Protein AF-A0A819SF06-F1 (afdb_monomer)

Solvent-accessible surface area (backbone atoms only — not comparable to full-atom values): 10311 Å² total; per-residue (Å²): 107,72,67,56,53,50,52,51,50,49,72,73,49,67,80,64,77,82,81,80,71,78,80,86,80,80,89,67,68,92,68,46,78,90,56,55,98,66,83,86,88,80,84,67,96,58,101,71,87,84,87,86,87,86,78,92,72,77,94,54,76,90,42,64,88,73,37,65,67,59,56,52,48,51,65,62,66,33,67,54,89,90,23,66,48,37,51,36,36,76,70,59,74,48,75,95,62,94,79,75,88,88,54,63,66,56,53,51,50,52,52,51,51,51,54,50,49,50,64,72,70,48,90,55,69,68,60,54,50,50,56,49,51,51,56,50,51,52,63,75,66,53,56,92,90,64,67,82,76,72,83,77,121

Structure (mmCIF, N/CA/C/O backbone):
data_AF-A0A819SF06-F1
#
_entry.id   AF-A0A819SF06-F1
#
loop_
_atom_site.group_PDB
_atom_site.id
_atom_site.type_symbol
_atom_site.label_atom_id
_atom_site.label_alt_id
_atom_site.label_comp_id
_atom_site.label_asym_id
_atom_site.label_entity_id
_atom_site.label_seq_id
_atom_site.pdbx_PDB_ins_code
_atom_site.Cartn_x
_atom_site.Cartn_y
_atom_site.Cartn_z
_atom_site.occupancy
_atom_site.B_iso_or_equiv
_atom_site.auth_seq_id
_atom_site.auth_comp_id
_atom_site.auth_asym_id
_atom_site.auth_atom_id
_atom_site.pdbx_PDB_model_num
ATOM 1 N N . SER A 1 1 ? -12.397 -4.525 37.427 1.00 93.44 1 SER A N 1
ATOM 2 C CA . SER A 1 1 ? -13.420 -5.115 36.533 1.00 93.44 1 SER A CA 1
ATOM 3 C C . SER A 1 1 ? -13.811 -4.111 35.449 1.00 93.44 1 SER A C 1
ATOM 5 O O . SER A 1 1 ? -13.371 -2.965 35.511 1.00 93.44 1 SER A O 1
ATOM 7 N N . LEU A 1 2 ? -14.622 -4.505 34.456 1.00 95.56 2 LEU A N 1
ATOM 8 C CA . LEU A 1 2 ? -15.191 -3.541 33.497 1.00 95.56 2 LEU A CA 1
ATOM 9 C C . LEU A 1 2 ? -16.071 -2.492 34.199 1.00 95.56 2 LEU A C 1
ATOM 11 O O . LEU A 1 2 ? -16.016 -1.320 33.836 1.00 95.56 2 LEU A O 1
ATOM 15 N N . ASP A 1 3 ? -16.794 -2.881 35.252 1.00 96.44 3 ASP A N 1
ATOM 16 C CA . ASP A 1 3 ? -17.657 -1.976 36.024 1.00 96.44 3 ASP A CA 1
ATOM 17 C C . ASP A 1 3 ? -16.861 -0.868 36.732 1.00 96.44 3 ASP A C 1
ATOM 19 O O . ASP A 1 3 ? -17.249 0.301 36.724 1.00 96.44 3 ASP A O 1
ATOM 23 N N . GLU A 1 4 ? -15.700 -1.211 37.295 1.00 96.38 4 GLU A N 1
ATOM 24 C CA . GLU A 1 4 ? -14.795 -0.238 37.916 1.00 96.38 4 GLU A CA 1
ATOM 25 C C . GLU A 1 4 ? -14.235 0.745 36.881 1.00 96.38 4 GLU A C 1
ATOM 27 O O . GLU A 1 4 ? -14.265 1.956 37.109 1.00 96.38 4 GLU A O 1
ATOM 32 N N . LEU A 1 5 ? -13.796 0.254 35.713 1.00 96.69 5 LEU A N 1
ATOM 33 C CA . LEU A 1 5 ? -13.309 1.107 34.622 1.00 96.69 5 LEU A CA 1
ATOM 34 C C . LEU A 1 5 ? -14.402 2.050 34.112 1.00 96.69 5 LEU A C 1
ATOM 36 O O . LEU A 1 5 ? -14.147 3.239 33.920 1.00 96.69 5 LEU A O 1
ATOM 40 N N . GLN A 1 6 ? -15.628 1.551 33.952 1.00 96.25 6 GLN A N 1
ATOM 41 C CA . GLN A 1 6 ? -16.775 2.377 33.590 1.00 96.25 6 GLN A CA 1
ATOM 42 C C . GLN A 1 6 ? -16.999 3.487 34.624 1.00 96.25 6 GLN A C 1
ATOM 44 O O . GLN A 1 6 ? -17.188 4.645 34.250 1.00 96.25 6 GLN A O 1
ATOM 49 N N . SER A 1 7 ? -16.932 3.162 35.919 1.00 96.94 7 SER A N 1
ATOM 50 C CA . SER A 1 7 ? -17.094 4.151 36.989 1.00 96.94 7 SER A CA 1
ATOM 51 C C . SER A 1 7 ? -16.031 5.259 36.929 1.00 96.94 7 SER A C 1
ATOM 53 O O . SER A 1 7 ? -16.367 6.438 37.070 1.00 96.94 7 SER A O 1
ATOM 55 N N . PHE A 1 8 ? -14.771 4.911 36.637 1.00 96.44 8 PHE A N 1
ATOM 56 C CA . PHE A 1 8 ? -13.676 5.871 36.478 1.00 96.44 8 PHE A CA 1
ATOM 57 C C . PHE A 1 8 ? -13.882 6.766 35.259 1.00 96.44 8 PHE A C 1
ATOM 59 O O . PHE A 1 8 ? -13.766 7.986 35.372 1.00 96.44 8 PHE A O 1
ATOM 66 N N . VAL A 1 9 ? -14.258 6.186 34.116 1.00 96.75 9 VAL A N 1
ATOM 67 C CA . VAL A 1 9 ? -14.529 6.949 32.891 1.00 96.75 9 VAL A CA 1
ATOM 68 C C . VAL A 1 9 ? -15.689 7.921 33.104 1.00 96.75 9 VAL A C 1
ATOM 70 O O . VAL A 1 9 ? -15.561 9.099 32.776 1.00 96.75 9 VAL A O 1
ATOM 73 N N . ILE A 1 10 ? -16.797 7.479 33.707 1.00 96.50 10 ILE A N 1
ATOM 74 C CA . ILE A 1 10 ? -17.934 8.360 34.008 1.00 96.50 10 ILE A CA 1
ATOM 75 C C . ILE A 1 10 ? -17.494 9.485 34.946 1.00 96.50 10 ILE A C 1
ATOM 77 O O . ILE A 1 10 ? -17.770 10.650 34.671 1.00 96.50 10 ILE A O 1
ATOM 81 N N . LYS A 1 11 ? -16.785 9.169 36.034 1.00 96.38 11 LYS A N 1
ATOM 82 C CA . LYS A 1 11 ? -16.321 10.179 36.993 1.00 96.38 11 LYS A CA 1
ATOM 83 C C . LYS A 1 11 ? -15.433 11.235 36.328 1.00 96.38 11 LYS A C 1
ATOM 85 O O . LYS A 1 11 ? -15.620 12.414 36.606 1.00 96.38 11 LYS A O 1
ATOM 90 N N . SER A 1 12 ? -14.507 10.821 35.464 1.00 96.06 12 SER A N 1
ATOM 91 C CA . SER A 1 12 ? -13.529 11.713 34.833 1.00 96.06 12 SER A CA 1
ATOM 92 C C . SER A 1 12 ? -14.071 12.485 33.628 1.00 96.06 12 SER A C 1
ATOM 94 O O . SER A 1 12 ? -13.666 13.624 33.417 1.00 96.06 12 SER A O 1
ATOM 96 N N . PHE A 1 13 ? -14.966 11.894 32.829 1.00 96.25 13 PHE A N 1
ATOM 97 C CA . PHE A 1 13 ? -15.360 12.455 31.530 1.00 96.25 13 PHE A CA 1
ATOM 98 C C . PHE A 1 13 ? -16.814 12.940 31.448 1.00 96.25 13 PHE A C 1
ATOM 100 O O . PHE A 1 13 ? -17.148 13.621 30.480 1.00 96.25 13 PHE A O 1
ATOM 107 N N . LYS A 1 14 ? -17.687 12.670 32.437 1.00 95.31 14 LYS A N 1
ATOM 108 C CA . LYS A 1 14 ? -19.107 13.096 32.380 1.00 95.31 14 LYS A CA 1
ATOM 109 C C . LYS A 1 14 ? -19.299 14.610 32.239 1.00 95.31 14 LYS A C 1
ATOM 111 O O . LYS A 1 14 ? -20.305 15.049 31.695 1.00 95.31 14 LYS A O 1
ATOM 116 N N . GLU A 1 15 ? -18.366 15.400 32.768 1.00 95.81 15 GLU A N 1
ATOM 117 C CA . GLU A 1 15 ? -18.464 16.865 32.798 1.00 95.81 15 GLU A CA 1
ATOM 118 C C . GLU A 1 15 ? -17.984 17.505 31.487 1.00 95.81 15 GLU A C 1
ATOM 120 O O . GLU A 1 15 ? -18.193 18.698 31.258 1.00 95.81 15 GLU A O 1
ATOM 125 N N . VAL A 1 16 ? -17.374 16.717 30.592 1.00 95.25 16 VAL A N 1
ATOM 126 C CA . VAL A 1 16 ? -16.915 17.189 29.285 1.00 95.25 16 VAL A CA 1
ATOM 127 C C . VAL A 1 16 ? -18.126 17.517 28.416 1.00 95.25 16 VAL A C 1
ATOM 129 O O . VAL A 1 16 ? -18.851 16.644 27.940 1.00 95.25 16 VAL A O 1
ATOM 132 N N . GLN A 1 17 ? -18.342 18.810 28.181 1.00 95.00 17 GLN A N 1
ATOM 133 C CA . GLN A 1 17 ? -19.471 19.285 27.390 1.00 95.00 17 GLN A CA 1
ATOM 134 C C . GLN A 1 17 ? -19.338 18.876 25.917 1.00 95.00 17 GLN A C 1
ATOM 136 O O . GLN A 1 17 ? -18.375 19.233 25.231 1.00 95.00 17 GLN A O 1
ATOM 141 N N . ASN A 1 18 ? -20.353 18.186 25.393 1.00 93.62 18 ASN A N 1
ATOM 142 C CA . ASN A 1 18 ? -20.431 17.871 23.971 1.00 93.62 18 ASN A CA 1
ATOM 143 C C . ASN A 1 18 ? -20.825 19.119 23.163 1.00 93.62 18 ASN A C 1
ATOM 145 O O . ASN A 1 18 ? -21.994 19.499 23.102 1.00 93.62 18 ASN A O 1
ATOM 149 N N . LYS A 1 19 ? -19.844 19.712 22.477 1.00 94.50 19 LYS A N 1
ATOM 150 C CA . LYS A 1 19 ? -20.018 20.889 21.608 1.00 94.50 19 LYS A CA 1
ATOM 151 C C . LYS A 1 19 ? -20.747 20.598 20.285 1.00 94.50 19 LYS A C 1
ATOM 153 O O . LYS A 1 19 ? -20.929 21.514 19.491 1.00 94.50 19 LYS A O 1
ATOM 158 N N . LYS A 1 20 ? -21.131 19.338 20.020 1.00 92.06 20 LYS A N 1
ATOM 159 C CA . LYS A 1 20 ? -21.826 18.875 18.800 1.00 92.06 20 LYS A CA 1
ATOM 160 C C . LYS A 1 20 ? -21.181 19.386 17.505 1.00 92.06 20 LYS A C 1
ATOM 162 O O . LYS A 1 20 ? -21.863 19.761 16.552 1.00 92.06 20 LYS A O 1
ATOM 167 N N . LEU A 1 21 ? -19.849 19.421 17.484 1.00 92.38 21 LEU A N 1
ATOM 168 C CA . LEU A 1 21 ? -19.093 19.915 16.339 1.00 92.38 21 LEU A CA 1
ATOM 169 C C . LEU A 1 21 ? -19.295 18.990 15.137 1.00 92.38 21 LEU A C 1
ATOM 171 O O . LEU A 1 21 ? -19.281 17.764 15.265 1.00 92.38 21 LEU A O 1
ATOM 175 N N . LYS A 1 22 ? -19.445 19.579 13.949 1.00 91.81 22 LYS A N 1
ATOM 176 C CA . LYS A 1 22 ? -19.410 18.815 12.701 1.00 91.81 22 LYS A CA 1
ATOM 177 C C . LYS A 1 22 ? -17.977 18.343 12.465 1.00 91.81 22 LYS A C 1
ATOM 179 O O . LYS A 1 22 ? -17.052 19.153 12.480 1.00 91.81 22 LYS A O 1
ATOM 184 N N . LYS A 1 23 ? -17.794 17.041 12.234 1.00 86.50 23 LYS A N 1
ATOM 185 C CA . LYS A 1 23 ? -16.490 16.477 11.865 1.00 86.50 23 LYS A CA 1
ATOM 186 C C . LYS A 1 23 ? -16.007 17.145 10.578 1.00 86.50 23 LYS A C 1
ATOM 188 O O . LYS A 1 23 ? -16.713 17.104 9.569 1.00 86.50 23 LYS A O 1
ATOM 193 N N . SER A 1 24 ? -14.821 17.749 10.623 1.00 86.44 24 SER A N 1
ATOM 194 C CA . SER A 1 24 ? -14.210 18.339 9.435 1.00 86.44 24 SER A CA 1
ATOM 195 C C . SER A 1 24 ? -13.957 17.248 8.396 1.00 86.44 24 SER A C 1
ATOM 197 O O . SER A 1 24 ? -13.463 16.166 8.725 1.00 86.44 24 SER A O 1
ATOM 199 N N . LYS A 1 25 ? -14.330 17.519 7.147 1.00 80.69 25 LYS A N 1
ATOM 200 C CA . LYS A 1 25 ? -13.995 16.672 6.004 1.00 80.69 25 LYS A CA 1
ATOM 201 C C . LYS A 1 25 ? -12.999 17.437 5.147 1.00 80.69 25 LYS A C 1
ATOM 203 O O . LYS A 1 25 ? -13.224 18.605 4.846 1.00 80.69 25 LYS A O 1
ATOM 208 N N . TYR A 1 26 ? -11.954 16.746 4.714 1.00 79.81 26 TYR A N 1
ATOM 209 C CA . TYR A 1 26 ? -10.953 17.267 3.787 1.00 79.81 26 TYR A CA 1
ATOM 210 C C . TYR A 1 26 ? -11.043 16.467 2.482 1.00 79.81 26 TYR A C 1
ATOM 212 O O . TYR A 1 26 ? -10.269 15.535 2.282 1.00 79.81 26 TYR A O 1
ATOM 220 N N . PRO A 1 27 ? -12.057 16.730 1.637 1.00 70.56 27 PRO A N 1
ATOM 221 C CA . PRO A 1 27 ? -12.282 15.960 0.415 1.00 70.56 27 PRO A CA 1
ATOM 222 C C . PRO A 1 27 ? -11.331 16.349 -0.724 1.00 70.56 27 PRO A C 1
ATOM 224 O O . PRO A 1 27 ? -11.266 15.645 -1.727 1.00 70.56 27 PRO A O 1
ATOM 227 N N . SER A 1 28 ? -10.633 17.480 -0.606 1.00 73.12 28 SER A N 1
ATOM 228 C CA . SER A 1 28 ? -9.762 18.002 -1.654 1.00 73.12 28 SER A CA 1
ATOM 229 C C . SER A 1 28 ? -8.431 17.257 -1.711 1.00 73.12 28 SER A C 1
ATOM 231 O O . SER A 1 28 ? -7.810 17.004 -0.680 1.00 73.12 28 SER A O 1
ATOM 233 N N . ASP A 1 29 ? -7.970 16.986 -2.931 1.00 80.19 29 ASP A N 1
ATOM 234 C CA . ASP A 1 29 ? -6.607 16.536 -3.210 1.00 80.19 29 ASP A CA 1
ATOM 235 C C . ASP A 1 29 ? -5.587 17.536 -2.625 1.00 80.19 29 ASP A C 1
ATOM 237 O O . ASP A 1 29 ? -5.606 18.703 -3.029 1.00 80.19 29 ASP A O 1
ATOM 241 N N . PRO A 1 30 ? -4.700 17.115 -1.700 1.00 80.31 30 PRO A N 1
ATOM 242 C CA . PRO A 1 30 ? -3.739 18.012 -1.061 1.00 80.31 30 PRO A CA 1
ATOM 243 C C . PRO A 1 30 ? -2.689 18.573 -2.031 1.00 80.31 30 PRO A C 1
ATOM 245 O O . PRO A 1 30 ? -2.082 19.599 -1.734 1.00 80.31 30 PRO A O 1
ATOM 248 N N . TYR A 1 31 ? -2.465 17.929 -3.180 1.00 78.88 31 TYR A N 1
ATOM 249 C CA . TYR A 1 31 ? -1.474 18.360 -4.166 1.00 78.88 31 TYR A CA 1
ATOM 250 C C . TYR A 1 31 ? -2.074 19.269 -5.250 1.00 78.88 31 TYR A C 1
ATOM 252 O O . TYR A 1 31 ? -1.363 20.096 -5.821 1.00 78.88 31 TYR A O 1
ATOM 260 N N . GLY A 1 32 ? -3.378 19.148 -5.519 1.00 78.56 32 GLY A N 1
ATOM 261 C CA . GLY A 1 32 ? -4.051 19.824 -6.631 1.00 78.56 32 GLY A CA 1
ATOM 262 C C . GLY A 1 32 ? -3.613 19.310 -8.013 1.00 78.56 32 GLY A C 1
ATOM 263 O O . GLY A 1 32 ? -2.604 18.622 -8.167 1.00 78.56 32 GLY A O 1
ATOM 264 N N . GLU A 1 33 ? -4.370 19.638 -9.066 1.00 78.75 33 GLU A N 1
ATOM 265 C CA . GLU A 1 33 ? -4.085 19.142 -10.426 1.00 78.75 33 GLU A CA 1
ATOM 266 C C . GLU A 1 33 ? -2.729 19.605 -10.973 1.00 78.75 33 GLU A C 1
ATOM 268 O O . GLU A 1 33 ? -2.052 18.841 -11.659 1.00 78.75 33 GLU A O 1
ATOM 273 N N . SER A 1 34 ? -2.296 20.816 -10.612 1.00 81.81 34 SER A N 1
ATOM 274 C CA . SER A 1 34 ? -1.046 21.424 -11.084 1.00 81.81 34 SER A CA 1
ATOM 275 C C . SER A 1 34 ? 0.219 20.706 -10.608 1.00 81.81 34 SER A C 1
ATOM 277 O O . SER A 1 34 ? 1.277 20.867 -11.214 1.00 81.81 34 SER A O 1
ATOM 279 N N . LYS A 1 35 ? 0.135 19.912 -9.533 1.00 82.25 35 LYS A N 1
ATOM 280 C CA . LYS A 1 35 ? 1.256 19.120 -9.006 1.00 82.25 35 LYS A CA 1
ATOM 281 C C . LYS A 1 35 ? 1.208 17.655 -9.436 1.00 82.25 35 LYS A C 1
ATOM 283 O O . LYS A 1 35 ? 2.138 16.904 -9.138 1.00 82.25 35 LYS A O 1
ATOM 288 N N . ARG A 1 36 ? 0.178 17.230 -10.177 1.00 83.12 36 ARG A N 1
ATOM 289 C CA . ARG A 1 36 ? 0.137 15.887 -10.772 1.00 83.12 36 ARG A CA 1
ATOM 290 C C . ARG A 1 36 ? 1.143 15.787 -11.915 1.00 83.12 36 ARG A C 1
ATOM 292 O O . ARG A 1 36 ? 1.421 16.769 -12.592 1.00 83.12 36 ARG A O 1
ATOM 299 N N . LYS A 1 37 ? 1.652 14.574 -12.157 1.00 85.50 37 LYS A N 1
ATOM 300 C CA . LYS A 1 37 ? 2.618 14.282 -13.237 1.00 85.50 37 LYS A CA 1
ATOM 301 C C . LYS A 1 37 ? 3.891 15.143 -13.160 1.00 85.50 37 LYS A C 1
ATOM 303 O O . LYS A 1 37 ? 4.523 15.404 -14.178 1.00 85.50 37 LYS A O 1
ATOM 308 N N . THR A 1 38 ? 4.252 15.589 -11.960 1.00 89.62 38 THR A N 1
ATOM 309 C CA . THR A 1 38 ? 5.494 16.322 -11.723 1.00 89.62 38 THR A CA 1
ATOM 310 C C . THR A 1 38 ? 6.612 15.357 -11.353 1.00 89.62 38 THR A C 1
ATOM 312 O O . THR A 1 38 ? 6.372 14.292 -10.783 1.00 89.62 38 THR A O 1
ATOM 315 N N . ILE A 1 39 ? 7.838 15.739 -11.697 1.00 89.50 39 ILE A N 1
ATOM 316 C CA . ILE A 1 39 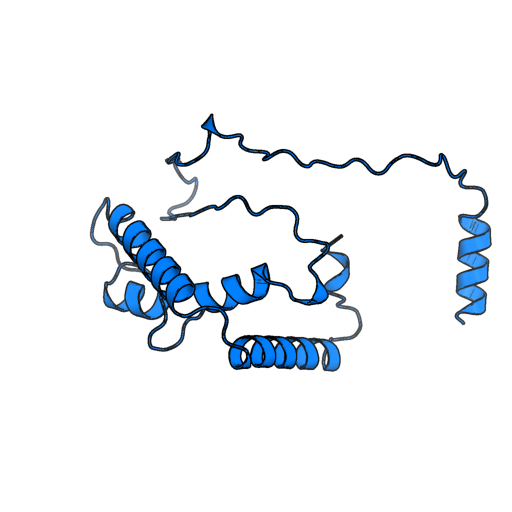? 9.058 15.035 -11.311 1.00 89.50 39 ILE A CA 1
ATOM 317 C C . ILE A 1 39 ? 9.816 15.963 -10.370 1.00 89.50 39 ILE A C 1
ATOM 319 O O . ILE A 1 39 ? 9.977 17.149 -10.661 1.00 89.50 39 ILE A O 1
ATOM 323 N N . CYS A 1 40 ? 10.245 15.431 -9.229 1.00 88.25 40 CYS A N 1
ATOM 324 C CA . CYS A 1 40 ? 11.007 16.168 -8.232 1.00 88.25 40 CYS A CA 1
ATOM 325 C C . CYS A 1 40 ? 12.391 15.535 -8.090 1.00 88.25 40 CYS A C 1
ATOM 327 O O . CYS A 1 40 ? 12.504 14.373 -7.698 1.00 88.25 40 CYS A O 1
ATOM 329 N N . TYR A 1 41 ? 13.429 16.311 -8.391 1.00 90.00 41 TYR A N 1
ATOM 330 C CA . TYR A 1 41 ? 14.815 15.941 -8.131 1.00 90.00 41 TYR A CA 1
ATOM 331 C C . TYR A 1 41 ? 15.238 16.562 -6.802 1.00 90.00 41 TYR A C 1
ATOM 333 O O . TYR A 1 41 ? 15.009 17.749 -6.573 1.00 90.00 41 TYR A O 1
ATOM 341 N N . HIS A 1 42 ? 15.846 15.768 -5.925 1.00 86.25 42 HIS A N 1
ATOM 342 C CA . HIS A 1 42 ? 16.361 16.241 -4.646 1.00 86.25 42 HIS A CA 1
ATOM 343 C C . HIS A 1 42 ? 17.769 15.698 -4.414 1.00 86.25 42 HIS A C 1
ATOM 345 O O . HIS A 1 42 ? 18.099 14.600 -4.862 1.00 86.25 42 HIS A O 1
ATOM 351 N N . VAL A 1 43 ? 18.592 16.484 -3.720 1.00 89.25 43 VAL A N 1
ATOM 352 C CA . VAL A 1 43 ? 19.944 16.086 -3.321 1.00 89.25 43 VAL A CA 1
ATOM 353 C C . VAL A 1 43 ? 19.850 15.469 -1.925 1.00 89.25 43 VAL A C 1
ATOM 355 O O . VAL A 1 43 ? 19.441 16.171 -0.995 1.00 89.25 43 VAL A O 1
ATOM 358 N N . PRO A 1 44 ? 20.160 14.173 -1.757 1.00 89.81 44 PRO A N 1
ATOM 359 C CA . PRO A 1 44 ? 20.105 13.544 -0.449 1.00 89.81 44 PRO A CA 1
ATOM 360 C C . PRO A 1 44 ? 21.279 14.012 0.420 1.00 89.81 44 PRO A C 1
ATOM 362 O O . PRO A 1 44 ? 22.359 14.318 -0.080 1.00 89.81 44 PRO A O 1
ATOM 365 N N . VAL A 1 45 ? 21.068 14.047 1.738 1.00 92.81 45 VAL A N 1
ATOM 366 C CA . VAL A 1 45 ? 22.134 14.369 2.707 1.00 92.81 45 VAL A CA 1
ATOM 367 C C . VAL A 1 45 ? 23.149 13.226 2.807 1.00 92.81 45 VAL A C 1
ATOM 369 O O . VAL A 1 45 ? 24.344 13.469 2.936 1.00 92.81 45 VAL A O 1
ATOM 372 N N . ASN A 1 46 ? 22.671 11.983 2.710 1.00 89.62 46 ASN A N 1
ATOM 373 C CA . ASN A 1 46 ? 23.493 10.776 2.735 1.00 89.62 46 ASN A CA 1
ATOM 374 C C . ASN A 1 46 ? 23.648 10.199 1.326 1.00 89.62 46 ASN A C 1
ATOM 376 O O . ASN A 1 46 ? 22.794 10.416 0.461 1.00 89.62 46 ASN A O 1
ATOM 380 N N . GLU A 1 47 ? 24.684 9.387 1.119 1.00 85.25 47 GLU A N 1
ATOM 381 C CA . GLU A 1 47 ? 24.885 8.667 -0.138 1.00 85.25 47 GLU A CA 1
ATOM 382 C C . GLU A 1 47 ? 23.773 7.628 -0.347 1.00 85.25 47 GLU A C 1
ATOM 384 O O . GLU A 1 47 ? 23.797 6.518 0.178 1.00 85.25 47 GLU A O 1
ATOM 389 N N . SER A 1 48 ? 22.744 8.026 -1.093 1.00 82.12 48 SER A N 1
ATOM 390 C CA . SER A 1 48 ? 21.574 7.204 -1.381 1.00 82.12 48 SER A CA 1
ATOM 391 C C . SER A 1 48 ? 21.060 7.491 -2.786 1.00 82.12 48 SER A C 1
ATOM 393 O O . SER A 1 48 ? 21.186 8.596 -3.313 1.00 82.12 48 SER A O 1
ATOM 395 N N . ARG A 1 49 ? 20.489 6.466 -3.417 1.00 79.75 49 ARG A N 1
ATOM 396 C CA . ARG A 1 49 ? 19.836 6.568 -4.723 1.00 79.75 49 ARG A CA 1
ATOM 397 C C . ARG A 1 49 ? 18.429 6.023 -4.568 1.00 79.75 49 ARG A C 1
ATOM 399 O O . ARG A 1 49 ? 18.255 4.828 -4.347 1.00 79.75 49 ARG A O 1
ATOM 406 N N . GLN A 1 50 ? 17.440 6.903 -4.661 1.00 82.19 50 GLN A N 1
ATOM 407 C CA . GLN A 1 50 ? 16.046 6.554 -4.428 1.00 82.19 50 GLN A CA 1
ATOM 408 C C . GLN A 1 50 ? 15.160 7.082 -5.553 1.00 82.19 50 GLN A C 1
ATOM 410 O O . GLN A 1 50 ? 15.256 8.241 -5.950 1.00 82.19 50 GLN A O 1
ATOM 415 N N . LEU A 1 51 ? 14.260 6.221 -6.025 1.00 86.06 51 LEU A N 1
ATOM 416 C CA . LEU A 1 51 ? 13.123 6.599 -6.852 1.00 86.06 51 LEU A CA 1
ATOM 417 C C . LEU A 1 51 ? 11.850 6.382 -6.035 1.00 86.06 51 LEU A C 1
ATOM 419 O O . LEU A 1 51 ? 11.563 5.258 -5.628 1.00 86.06 51 LEU A O 1
ATOM 423 N N . THR A 1 52 ? 11.079 7.447 -5.829 1.00 87.94 52 THR A N 1
ATOM 424 C CA . THR A 1 52 ? 9.788 7.383 -5.135 1.00 87.94 52 THR A CA 1
ATOM 425 C C . THR A 1 52 ? 8.677 7.732 -6.113 1.00 87.94 52 THR A C 1
ATOM 427 O O . THR A 1 52 ? 8.652 8.830 -6.667 1.00 87.94 52 THR A O 1
ATOM 430 N N . ILE A 1 53 ? 7.746 6.800 -6.311 1.00 88.44 53 ILE A N 1
ATOM 431 C CA . ILE 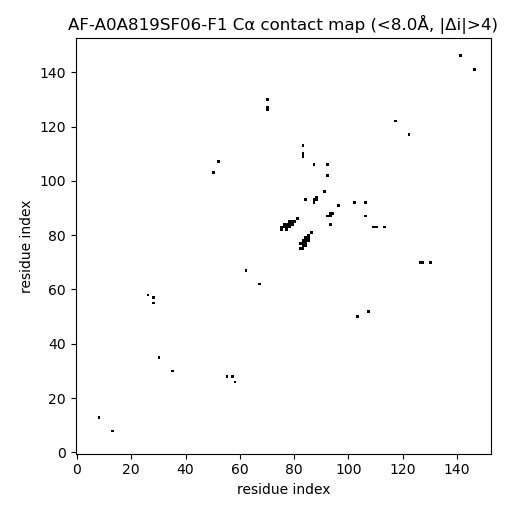A 1 53 ? 6.565 6.993 -7.155 1.00 88.44 53 ILE A CA 1
ATOM 432 C C . ILE A 1 53 ? 5.361 7.146 -6.229 1.00 88.44 53 ILE A C 1
ATOM 434 O O . ILE A 1 53 ? 5.062 6.246 -5.450 1.00 88.44 53 ILE A O 1
ATOM 438 N N . ASN A 1 54 ? 4.687 8.293 -6.306 1.00 87.94 54 ASN A N 1
ATOM 439 C CA . ASN A 1 54 ? 3.552 8.612 -5.445 1.00 87.94 54 ASN A CA 1
ATOM 440 C C . ASN A 1 54 ? 2.264 8.706 -6.260 1.00 87.94 54 ASN A C 1
ATOM 442 O O . ASN A 1 54 ? 2.221 9.364 -7.303 1.00 87.94 54 ASN A O 1
ATOM 446 N N . TRP A 1 55 ? 1.197 8.109 -5.734 1.00 86.69 55 TRP A N 1
ATOM 447 C CA . TRP A 1 55 ? -0.159 8.270 -6.244 1.00 86.69 55 TRP A CA 1
ATOM 448 C C . TRP A 1 55 ? -1.044 8.859 -5.156 1.00 86.69 55 TRP A C 1
ATOM 450 O O . TRP A 1 55 ? -0.995 8.440 -4.002 1.00 86.69 55 TRP A O 1
ATOM 460 N N . VAL A 1 56 ? -1.886 9.816 -5.540 1.00 85.56 56 VAL A N 1
ATOM 461 C CA . VAL A 1 56 ? -2.928 10.329 -4.652 1.00 85.56 56 VAL A CA 1
ATOM 462 C C . VAL A 1 56 ? -4.073 9.325 -4.646 1.00 85.56 56 VAL A C 1
ATOM 464 O O . VAL A 1 56 ? -4.721 9.121 -5.673 1.00 85.56 56 VAL A O 1
ATOM 467 N N . ILE A 1 57 ? -4.312 8.703 -3.494 1.00 84.44 57 ILE A N 1
ATOM 468 C CA . ILE A 1 57 ? -5.436 7.789 -3.282 1.00 84.44 57 ILE A CA 1
ATOM 469 C C . ILE A 1 57 ? -6.515 8.546 -2.492 1.00 84.44 57 ILE A C 1
ATOM 471 O O . ILE A 1 57 ? -6.195 9.139 -1.458 1.00 84.44 57 ILE A O 1
ATOM 475 N N . PRO A 1 58 ? -7.784 8.553 -2.944 1.00 83.88 58 PRO A N 1
ATOM 476 C CA . PRO A 1 58 ? -8.883 9.134 -2.180 1.00 83.88 58 PRO A CA 1
ATOM 477 C C . PRO A 1 58 ? -9.032 8.507 -0.788 1.00 83.88 58 PRO A C 1
ATOM 479 O O . PRO A 1 58 ? -8.580 7.387 -0.530 1.00 83.88 58 PRO A O 1
ATOM 482 N N . ASN A 1 59 ? -9.720 9.213 0.113 1.00 84.25 59 ASN A N 1
ATOM 483 C CA . ASN A 1 59 ? -10.059 8.658 1.420 1.00 84.25 59 ASN A CA 1
ATOM 484 C C . ASN A 1 59 ? -10.896 7.378 1.244 1.00 84.25 59 ASN A C 1
ATOM 486 O O . ASN A 1 59 ? -11.998 7.422 0.705 1.00 84.25 59 ASN A O 1
ATOM 490 N N . HIS A 1 60 ? -10.354 6.259 1.715 1.00 84.81 60 HIS A N 1
ATOM 491 C CA . HIS A 1 60 ? -10.936 4.922 1.617 1.00 84.81 60 HIS A CA 1
ATOM 492 C C . HIS A 1 60 ? -11.199 4.315 3.003 1.00 84.81 60 HIS A C 1
ATOM 494 O O . HIS A 1 60 ? -11.374 3.107 3.118 1.00 84.81 60 HIS A O 1
ATOM 500 N N . ARG A 1 61 ? -11.267 5.132 4.070 1.00 85.31 61 ARG A N 1
ATOM 501 C CA . ARG A 1 61 ? -11.529 4.646 5.441 1.00 85.31 61 ARG A CA 1
ATOM 502 C C . ARG A 1 61 ? -12.839 3.859 5.544 1.00 85.31 61 ARG A C 1
ATOM 504 O O . ARG A 1 61 ? -12.935 2.935 6.339 1.00 85.31 61 ARG A O 1
ATOM 511 N N . GLU A 1 62 ? -13.840 4.195 4.734 1.00 88.25 62 GLU A N 1
ATOM 512 C CA . GLU A 1 62 ? -15.118 3.466 4.688 1.00 88.25 62 GLU A CA 1
ATOM 513 C C . GLU A 1 62 ? -14.975 2.050 4.094 1.00 88.25 62 GLU A C 1
ATOM 515 O O . GLU A 1 62 ? -15.803 1.184 4.357 1.00 88.25 62 GLU A O 1
ATOM 520 N N . LEU A 1 63 ? -13.892 1.784 3.357 1.00 88.38 63 LEU A N 1
ATOM 521 C CA . LEU A 1 63 ? -13.572 0.496 2.736 1.00 88.38 63 LEU A CA 1
ATOM 522 C C . LEU A 1 63 ? -12.663 -0.385 3.615 1.00 88.38 63 LEU A C 1
ATOM 524 O O . LEU A 1 63 ? -12.075 -1.350 3.127 1.00 88.38 63 LEU A O 1
ATOM 528 N N . TYR A 1 64 ? -12.548 -0.092 4.915 1.00 88.00 64 TYR A N 1
ATOM 529 C CA . TYR A 1 64 ? -11.630 -0.794 5.824 1.00 88.00 64 TYR A CA 1
ATOM 530 C C . TYR A 1 64 ? -11.856 -2.313 5.915 1.00 88.00 64 TYR A C 1
ATOM 532 O O . TYR A 1 64 ? -10.942 -3.046 6.286 1.00 88.00 64 TYR A O 1
ATOM 540 N N . TYR A 1 65 ? -13.057 -2.795 5.586 1.00 87.06 65 TYR A N 1
ATOM 541 C CA . TYR A 1 65 ? -13.366 -4.225 5.561 1.00 87.06 65 TYR A CA 1
ATOM 542 C C . TYR A 1 65 ? -12.707 -4.961 4.391 1.00 87.06 65 TYR A C 1
ATOM 544 O O . TYR A 1 65 ? -12.354 -6.129 4.536 1.00 87.06 65 TYR A O 1
ATOM 552 N N . CYS A 1 66 ? -12.560 -4.306 3.234 1.00 87.19 66 CYS A N 1
ATOM 553 C CA . CYS A 1 66 ? -11.966 -4.914 2.043 1.00 87.19 66 CYS A CA 1
ATOM 554 C C . CYS A 1 66 ? -10.513 -4.487 1.796 1.00 87.19 66 CYS A C 1
ATOM 556 O O . CYS A 1 66 ? -9.834 -5.157 1.023 1.00 87.19 66 CYS A O 1
ATOM 558 N N . LYS A 1 67 ? -10.026 -3.427 2.460 1.00 88.38 67 LYS A N 1
ATOM 559 C CA . LYS A 1 67 ? -8.617 -2.982 2.443 1.00 88.38 67 LYS A CA 1
ATOM 560 C C . LYS A 1 67 ? -7.992 -2.969 1.031 1.00 88.38 67 LYS A C 1
ATOM 562 O O . LYS A 1 67 ? -6.973 -3.632 0.792 1.00 88.38 67 LYS A O 1
ATOM 567 N N . PRO A 1 68 ? -8.609 -2.280 0.051 1.00 91.62 68 PRO A N 1
ATOM 568 C CA . PRO A 1 68 ? -8.169 -2.322 -1.345 1.00 91.62 68 PRO A CA 1
ATOM 569 C C . PRO A 1 68 ? -6.727 -1.826 -1.535 1.00 91.62 68 PRO A C 1
ATOM 571 O O . PRO A 1 68 ? -6.003 -2.325 -2.395 1.00 91.62 68 PRO A O 1
ATOM 574 N N . GLU A 1 69 ? -6.288 -0.870 -0.717 1.00 89.50 69 GLU A N 1
ATOM 575 C CA . GLU A 1 69 ? -4.913 -0.375 -0.677 1.00 89.50 69 GLU A CA 1
ATOM 576 C C . GLU A 1 69 ? -3.929 -1.456 -0.226 1.00 89.50 69 GLU A C 1
ATOM 578 O O . GLU A 1 69 ? -2.868 -1.610 -0.829 1.00 89.50 69 GLU A O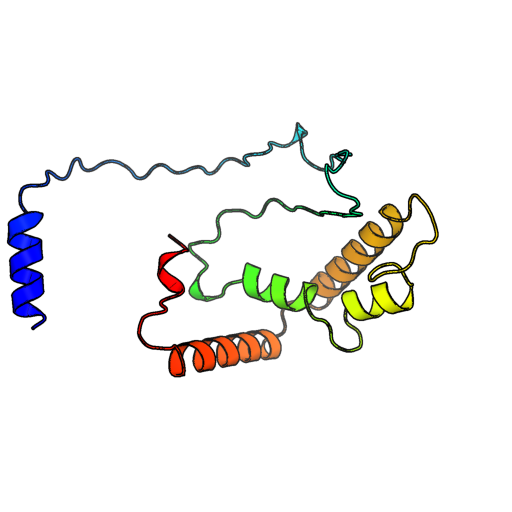 1
ATOM 583 N N . SER A 1 70 ? -4.304 -2.249 0.780 1.00 89.50 70 SER A N 1
ATOM 584 C CA . SER A 1 70 ? -3.487 -3.350 1.282 1.00 89.50 70 SER A CA 1
ATOM 585 C C . SER A 1 70 ? -3.364 -4.454 0.231 1.00 89.50 70 SER A C 1
ATOM 587 O O . SER A 1 70 ? -2.267 -4.957 -0.000 1.00 89.50 70 SER A O 1
ATOM 589 N N . TYR A 1 71 ? -4.457 -4.775 -0.472 1.00 93.12 71 TYR A N 1
ATOM 590 C CA . TYR A 1 71 ? -4.451 -5.738 -1.578 1.00 93.12 71 TYR A CA 1
ATOM 591 C C . TYR A 1 71 ? -3.504 -5.307 -2.712 1.00 93.12 71 TYR A C 1
ATOM 593 O O . TYR A 1 71 ? -2.668 -6.087 -3.170 1.00 93.12 71 TYR A O 1
ATOM 601 N N . LEU A 1 72 ? -3.593 -4.045 -3.151 1.00 91.94 72 LEU A N 1
ATOM 602 C CA . LEU A 1 72 ? -2.709 -3.513 -4.195 1.00 91.94 72 LEU A CA 1
ATOM 603 C C . LEU A 1 72 ? -1.250 -3.445 -3.733 1.00 91.94 72 LEU A C 1
ATOM 605 O O . LEU A 1 72 ? -0.352 -3.809 -4.492 1.00 91.94 72 LEU A O 1
ATOM 609 N N . SER A 1 73 ? -1.014 -3.010 -2.493 1.00 89.62 73 SER A N 1
ATOM 610 C CA . SER A 1 73 ? 0.322 -2.948 -1.896 1.00 89.62 73 SER A CA 1
ATOM 611 C C . SER A 1 73 ? 0.972 -4.329 -1.837 1.00 89.62 73 SER A C 1
ATOM 613 O O . SER A 1 73 ? 2.124 -4.478 -2.236 1.00 89.62 73 SER A O 1
ATOM 615 N N . HIS A 1 74 ? 0.216 -5.359 -1.447 1.00 90.69 74 HIS A N 1
ATOM 616 C CA . HIS A 1 74 ? 0.692 -6.740 -1.425 1.00 90.69 74 HIS A CA 1
ATOM 617 C C . HIS A 1 74 ? 1.155 -7.211 -2.815 1.00 90.69 74 HIS A C 1
ATOM 619 O O . HIS A 1 74 ? 2.253 -7.745 -2.952 1.00 90.69 74 HIS A O 1
ATOM 625 N N . LEU A 1 75 ? 0.375 -6.935 -3.867 1.00 92.88 75 LEU A N 1
ATOM 626 C CA . LEU A 1 75 ? 0.719 -7.304 -5.247 1.00 92.88 75 LEU A CA 1
ATOM 627 C C . LEU A 1 75 ? 1.928 -6.551 -5.810 1.00 92.88 75 LEU A C 1
ATOM 629 O O . LEU A 1 75 ?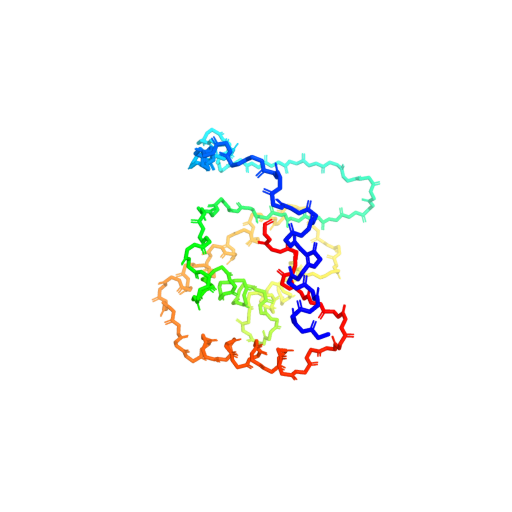 2.724 -7.126 -6.552 1.00 92.88 75 LEU A O 1
ATOM 633 N N . ILE A 1 76 ? 2.044 -5.256 -5.516 1.00 91.00 76 ILE A N 1
ATOM 634 C CA . ILE A 1 76 ? 3.149 -4.412 -5.998 1.00 91.00 76 ILE A CA 1
ATOM 635 C C . ILE A 1 76 ? 4.434 -4.720 -5.222 1.00 91.00 76 ILE A C 1
ATOM 637 O O . ILE A 1 76 ? 5.517 -4.751 -5.805 1.00 91.00 76 ILE A O 1
ATOM 641 N N . GLY A 1 77 ? 4.309 -4.963 -3.918 1.00 87.44 77 GLY A N 1
ATOM 642 C CA . GLY A 1 77 ? 5.409 -5.256 -3.006 1.00 87.44 77 GLY A CA 1
ATOM 643 C C . GLY A 1 77 ? 5.882 -6.709 -3.025 1.00 87.44 77 GLY A C 1
ATOM 644 O O . GLY A 1 77 ? 6.932 -6.992 -2.446 1.00 87.44 77 GLY A O 1
ATOM 645 N N . HIS A 1 78 ? 5.158 -7.621 -3.682 1.00 89.94 78 HIS A N 1
ATOM 646 C CA . HIS A 1 78 ? 5.516 -9.037 -3.760 1.00 89.94 78 HIS A CA 1
ATOM 647 C C . HIS A 1 78 ? 6.939 -9.240 -4.315 1.00 89.94 78 HIS A C 1
ATOM 649 O O . HIS A 1 78 ? 7.362 -8.566 -5.255 1.00 89.94 78 HIS A O 1
ATOM 655 N N . GLN A 1 79 ? 7.684 -10.176 -3.720 1.00 86.88 79 GLN A N 1
ATOM 656 C CA . GLN A 1 79 ? 9.107 -10.409 -4.014 1.00 86.88 79 GLN A CA 1
ATOM 657 C C . GLN A 1 79 ? 9.399 -11.778 -4.639 1.00 86.88 79 GLN A C 1
ATOM 659 O O . GLN A 1 79 ? 10.549 -12.036 -4.989 1.00 86.88 79 GLN A O 1
ATOM 664 N N . GLY A 1 80 ? 8.394 -12.649 -4.768 1.00 87.38 80 GLY A N 1
ATOM 665 C CA . GLY A 1 80 ? 8.570 -13.985 -5.338 1.00 87.38 80 GLY A CA 1
ATOM 666 C C . GLY A 1 80 ? 8.802 -13.979 -6.849 1.00 87.38 80 GLY A C 1
ATOM 667 O O . GLY A 1 80 ? 8.806 -12.929 -7.504 1.00 87.38 80 GLY A O 1
ATOM 668 N N . ASP A 1 81 ? 8.980 -15.166 -7.415 1.00 89.25 81 ASP A N 1
ATOM 669 C CA . ASP A 1 81 ? 9.214 -15.336 -8.848 1.00 89.25 81 ASP A CA 1
ATOM 670 C C . ASP A 1 81 ? 8.061 -14.778 -9.687 1.00 89.25 81 ASP A C 1
ATOM 672 O O . ASP A 1 81 ? 6.891 -14.835 -9.308 1.00 89.25 81 ASP A O 1
ATOM 676 N N . GLY A 1 82 ? 8.406 -14.159 -10.817 1.00 86.12 82 GLY A N 1
ATOM 677 C CA . GLY A 1 82 ? 7.442 -13.468 -11.678 1.00 86.12 82 GLY A CA 1
ATOM 678 C C . GLY A 1 82 ? 6.916 -12.133 -11.132 1.00 86.12 82 GLY A C 1
ATOM 679 O O . GLY A 1 82 ? 6.144 -11.469 -11.819 1.00 86.12 82 GLY A O 1
ATOM 680 N N . SER A 1 83 ? 7.331 -11.698 -9.936 1.00 91.12 83 SER A N 1
ATOM 681 C CA . SER A 1 83 ? 6.957 -10.379 -9.409 1.00 91.12 83 SER A CA 1
ATOM 682 C C . SER A 1 83 ? 7.622 -9.221 -10.154 1.00 91.12 83 SER A C 1
ATOM 684 O O . SER A 1 83 ? 8.687 -9.365 -10.762 1.00 91.12 83 SER A O 1
ATOM 686 N N . LEU A 1 84 ? 7.033 -8.030 -10.007 1.00 89.81 84 LEU A N 1
ATOM 687 C CA . LEU A 1 84 ? 7.641 -6.766 -10.426 1.00 89.81 84 LEU A CA 1
ATOM 688 C C . LEU A 1 84 ? 9.062 -6.613 -9.866 1.00 89.81 84 LEU A C 1
ATOM 690 O O . LEU A 1 84 ? 9.984 -6.262 -10.599 1.00 89.81 84 LEU A O 1
ATOM 694 N N . SER A 1 85 ? 9.247 -6.916 -8.580 1.00 87.75 85 SER A N 1
ATOM 695 C CA . SER A 1 85 ? 10.550 -6.803 -7.930 1.00 87.75 85 SER A CA 1
ATOM 696 C C . SER A 1 85 ? 11.566 -7.804 -8.482 1.00 87.75 85 SER A C 1
ATOM 698 O O . SER A 1 85 ? 12.695 -7.427 -8.790 1.00 87.75 85 SER A O 1
ATOM 700 N N . SER A 1 86 ? 11.171 -9.069 -8.669 1.00 89.38 86 SER A N 1
ATOM 701 C CA . SER A 1 86 ? 12.033 -10.086 -9.284 1.00 89.38 86 SER A CA 1
ATOM 702 C C . SER A 1 86 ? 12.451 -9.666 -10.698 1.00 89.38 86 SER A C 1
ATOM 704 O O . SER A 1 86 ? 13.641 -9.654 -11.014 1.00 89.38 86 SER A O 1
ATOM 706 N N . TYR A 1 87 ? 11.508 -9.183 -11.514 1.00 90.19 87 TYR A N 1
ATOM 707 C CA . TYR A 1 87 ? 11.797 -8.708 -12.867 1.00 90.19 87 TYR A CA 1
ATOM 708 C C . TYR A 1 87 ? 12.765 -7.514 -12.884 1.00 90.19 87 TYR A C 1
ATOM 710 O O . TYR A 1 87 ? 13.755 -7.534 -13.617 1.00 90.19 87 TYR A O 1
ATOM 718 N N . LEU A 1 88 ? 12.553 -6.506 -12.032 1.00 87.44 88 LEU A N 1
ATOM 719 C CA . LEU A 1 88 ? 13.461 -5.359 -11.923 1.00 87.44 88 LEU A CA 1
ATOM 720 C C . LEU A 1 88 ? 14.875 -5.773 -11.472 1.00 87.44 88 LEU A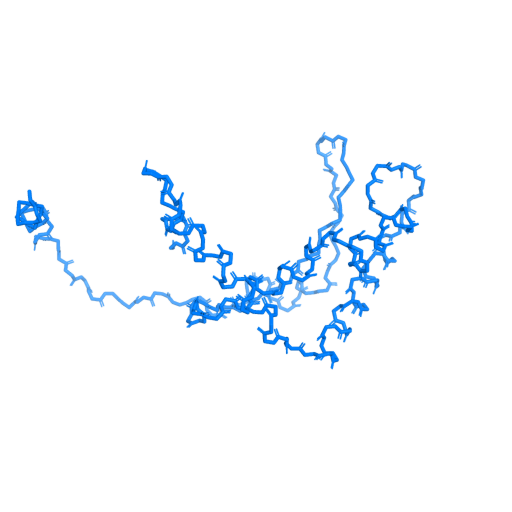 C 1
ATOM 722 O O . LEU A 1 88 ? 15.856 -5.243 -11.999 1.00 87.44 88 LEU A O 1
ATOM 726 N N . LYS A 1 89 ? 15.006 -6.761 -10.575 1.00 85.81 89 LYS A N 1
ATOM 727 C CA . LYS A 1 89 ? 16.306 -7.346 -10.190 1.00 85.81 89 LYS A CA 1
ATOM 728 C C . LYS A 1 89 ? 16.986 -8.057 -11.358 1.00 85.81 89 LYS A C 1
ATOM 730 O O . LYS A 1 89 ? 18.180 -7.858 -11.565 1.00 85.81 89 LYS A O 1
ATOM 735 N N . THR A 1 90 ? 16.247 -8.830 -12.163 1.00 86.94 90 THR A N 1
ATOM 736 C CA . THR A 1 90 ? 16.824 -9.510 -13.345 1.00 86.94 90 THR A CA 1
ATOM 737 C C . THR A 1 90 ? 17.411 -8.522 -14.354 1.00 86.94 90 THR A C 1
ATOM 739 O O . THR A 1 90 ? 18.443 -8.787 -14.966 1.00 86.94 90 THR A O 1
ATOM 742 N N . LEU A 1 91 ? 16.794 -7.343 -14.469 1.00 83.94 91 LEU A N 1
ATOM 743 C CA . LEU A 1 91 ? 17.257 -6.250 -15.317 1.00 83.94 91 LEU A CA 1
ATOM 744 C C . LEU A 1 91 ? 18.363 -5.399 -14.669 1.00 83.94 91 LEU A C 1
ATOM 746 O O . LEU A 1 91 ? 18.820 -4.445 -15.296 1.00 83.94 91 LEU A O 1
ATOM 750 N N . ARG A 1 92 ? 18.784 -5.726 -13.437 1.00 79.50 92 ARG A N 1
ATOM 751 C CA . ARG A 1 92 ? 19.721 -4.945 -12.608 1.00 79.50 92 ARG A CA 1
ATOM 752 C C . ARG A 1 92 ? 19.269 -3.494 -12.396 1.00 79.50 92 ARG A C 1
ATOM 754 O O . ARG A 1 92 ? 20.086 -2.584 -12.322 1.00 79.50 92 ARG A O 1
ATOM 761 N N . LEU A 1 93 ? 17.952 -3.284 -12.311 1.00 75.00 93 LEU A N 1
ATOM 762 C CA . LEU A 1 93 ? 17.327 -1.975 -12.083 1.00 75.00 93 LEU A CA 1
ATOM 763 C C . LEU A 1 93 ? 17.017 -1.709 -10.607 1.00 75.00 93 LEU A C 1
ATOM 765 O O . LEU A 1 93 ? 16.843 -0.559 -10.212 1.00 75.00 93 LEU A O 1
ATOM 769 N N . THR A 1 94 ? 16.936 -2.759 -9.791 1.00 67.12 94 THR A N 1
ATOM 770 C CA . THR A 1 94 ? 16.729 -2.664 -8.343 1.00 67.12 94 THR A CA 1
ATOM 771 C C . THR A 1 94 ? 17.627 -3.663 -7.626 1.00 67.12 94 THR A C 1
ATOM 773 O O . THR A 1 94 ? 17.636 -4.836 -7.992 1.00 67.12 94 THR A O 1
ATOM 776 N N . ILE A 1 95 ? 18.277 -3.184 -6.562 1.00 57.66 95 ILE A N 1
ATOM 777 C CA . ILE A 1 95 ? 19.284 -3.822 -5.694 1.00 57.66 95 ILE A CA 1
ATOM 778 C C . ILE A 1 95 ? 20.727 -3.640 -6.186 1.00 57.66 95 ILE A C 1
ATOM 780 O O . ILE A 1 95 ? 21.107 -4.149 -7.234 1.00 57.66 95 ILE A O 1
ATOM 784 N N . GLU A 1 96 ? 21.474 -2.871 -5.381 1.00 47.94 96 GLU A N 1
ATOM 785 C CA . GLU A 1 96 ? 22.935 -2.717 -5.323 1.00 47.94 96 GLU A CA 1
ATOM 786 C 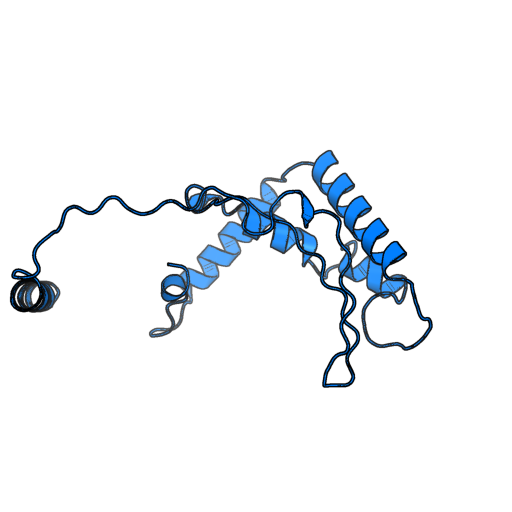C . GLU A 1 96 ? 23.707 -3.204 -6.551 1.00 47.94 96 GLU A C 1
ATOM 788 O O . GLU A 1 96 ? 24.320 -4.264 -6.540 1.00 47.94 96 GLU A O 1
ATOM 793 N N . LEU A 1 97 ? 23.741 -2.391 -7.603 1.00 40.22 97 LEU A N 1
ATOM 794 C CA . LEU A 1 97 ? 24.938 -2.294 -8.424 1.00 40.22 97 LEU A CA 1
ATOM 795 C C . LEU A 1 97 ? 24.895 -0.995 -9.221 1.00 40.22 97 LEU A C 1
ATOM 797 O O . LEU A 1 97 ? 23.992 -0.731 -10.012 1.00 40.22 97 LEU A O 1
ATOM 801 N N . ILE A 1 98 ? 25.909 -0.180 -8.978 1.00 53.12 98 ILE A N 1
ATOM 802 C CA . ILE A 1 98 ? 26.302 0.957 -9.796 1.00 53.12 98 ILE A CA 1
ATOM 803 C C . ILE A 1 98 ? 26.461 0.476 -11.243 1.00 53.12 98 ILE A C 1
ATOM 805 O O . ILE A 1 98 ? 27.364 -0.307 -11.522 1.00 53.12 98 ILE A O 1
ATOM 809 N N . ALA A 1 99 ? 25.614 0.959 -12.152 1.00 39.66 99 ALA A N 1
ATOM 810 C CA . ALA A 1 99 ? 25.965 1.188 -13.555 1.00 39.66 99 ALA A CA 1
ATOM 811 C C . ALA A 1 99 ? 24.845 1.970 -14.267 1.00 39.66 99 ALA A C 1
ATOM 813 O O . ALA A 1 99 ? 23.916 1.388 -14.821 1.00 39.66 99 ALA A O 1
ATOM 814 N N . GLY A 1 100 ? 24.975 3.299 -14.287 1.00 46.56 100 GLY A N 1
ATOM 815 C CA . GLY A 1 100 ? 24.290 4.161 -15.254 1.00 46.56 100 GLY A CA 1
ATOM 816 C C . GLY A 1 100 ? 23.297 5.150 -14.650 1.00 46.56 100 GLY A C 1
ATOM 817 O O . GLY A 1 100 ? 22.266 4.773 -14.100 1.00 46.56 100 GLY A O 1
ATOM 818 N N . GLU A 1 101 ? 23.611 6.435 -14.797 1.00 57.34 101 GLU A N 1
ATOM 819 C CA . GLU A 1 101 ? 22.659 7.540 -14.679 1.00 57.34 101 GLU A CA 1
ATOM 820 C C . GLU A 1 101 ? 21.429 7.314 -15.581 1.00 57.34 101 GLU A C 1
ATOM 822 O O . GLU A 1 101 ? 21.550 6.830 -16.705 1.00 57.34 101 GLU A O 1
ATOM 827 N N . ASN A 1 102 ? 20.253 7.717 -15.087 1.00 64.88 102 ASN A N 1
ATOM 828 C CA . ASN A 1 102 ? 19.018 7.930 -15.858 1.00 64.88 102 ASN A CA 1
ATOM 829 C C . ASN A 1 102 ? 18.320 6.690 -16.455 1.00 64.88 102 ASN A C 1
ATOM 831 O O . ASN A 1 102 ? 17.993 6.663 -17.636 1.00 64.88 102 ASN A O 1
ATOM 835 N N . GLN A 1 103 ? 18.027 5.669 -15.637 1.00 79.38 103 GLN A N 1
ATOM 836 C CA . GLN A 1 103 ? 17.076 4.599 -16.017 1.00 79.38 103 GLN A CA 1
ATOM 837 C C . GLN A 1 103 ? 15.751 4.645 -15.241 1.00 79.38 103 GLN A C 1
ATOM 839 O O . GLN A 1 103 ? 14.958 3.701 -15.297 1.00 79.38 103 GLN A O 1
ATOM 844 N N . TRP A 1 104 ? 15.481 5.732 -14.515 1.00 84.88 104 TRP A N 1
ATOM 845 C CA . TRP A 1 104 ? 14.240 5.863 -13.751 1.00 84.88 104 TRP A CA 1
ATOM 846 C C . TRP A 1 104 ? 13.014 5.883 -14.677 1.00 84.88 104 TRP A C 1
ATOM 848 O O . TRP A 1 104 ? 11.973 5.354 -14.292 1.00 84.88 104 TRP A O 1
ATOM 858 N N . GLU A 1 105 ? 13.138 6.381 -15.916 1.00 87.94 105 GLU A N 1
ATOM 859 C CA . GLU A 1 105 ? 12.076 6.306 -16.926 1.00 87.94 105 GLU A CA 1
ATOM 860 C C . GLU A 1 105 ? 11.727 4.854 -17.260 1.00 87.94 105 GLU A C 1
ATOM 862 O O . GLU A 1 105 ? 10.554 4.499 -17.382 1.00 87.94 105 GLU A O 1
ATOM 867 N N . ARG A 1 106 ? 12.742 3.987 -17.369 1.00 88.69 106 ARG A N 1
ATOM 868 C CA . ARG A 1 106 ? 12.555 2.560 -17.647 1.00 88.69 106 ARG A CA 1
ATOM 869 C C . ARG A 1 106 ? 11.876 1.857 -16.478 1.00 88.69 106 ARG A C 1
ATOM 871 O O . ARG A 1 106 ? 10.951 1.079 -16.699 1.00 88.69 106 ARG A O 1
ATOM 878 N N . VAL A 1 107 ? 12.296 2.150 -15.247 1.00 89.38 107 VAL A N 1
ATOM 879 C CA . VAL A 1 107 ? 11.641 1.621 -14.039 1.00 89.38 107 VAL A CA 1
ATOM 880 C C . VAL A 1 107 ? 10.183 2.071 -13.991 1.00 89.38 107 VAL A C 1
ATOM 882 O O . VAL A 1 107 ? 9.294 1.240 -13.821 1.00 89.38 107 VAL A O 1
ATOM 885 N N . LEU A 1 108 ? 9.921 3.360 -14.220 1.00 90.06 108 LEU A N 1
ATOM 886 C CA . LEU A 1 108 ? 8.571 3.915 -14.255 1.00 90.06 108 LEU A CA 1
ATOM 887 C C . LEU A 1 108 ? 7.708 3.218 -15.315 1.00 90.06 108 LEU A C 1
ATOM 889 O O . LEU A 1 108 ? 6.578 2.825 -15.030 1.00 90.06 108 LEU A O 1
ATOM 893 N N . TYR A 1 109 ? 8.249 3.014 -16.516 1.00 92.19 109 TYR A N 1
ATOM 894 C CA . TYR A 1 109 ? 7.566 2.311 -17.597 1.00 92.19 109 TYR A CA 1
ATOM 895 C C . TYR A 1 109 ? 7.186 0.876 -17.208 1.00 92.19 109 TYR A C 1
ATOM 897 O O . TYR A 1 109 ? 6.034 0.482 -17.382 1.00 92.19 109 TYR A O 1
ATOM 905 N N . ILE A 1 110 ? 8.112 0.117 -16.615 1.00 92.38 110 ILE A N 1
ATOM 906 C CA . ILE A 1 110 ? 7.863 -1.256 -16.148 1.00 92.38 110 ILE A CA 1
ATOM 907 C C . ILE A 1 110 ? 6.791 -1.276 -15.049 1.00 92.38 110 ILE A C 1
ATOM 909 O O . ILE A 1 110 ? 5.887 -2.109 -15.089 1.00 92.38 110 ILE A O 1
ATOM 913 N N . VAL A 1 111 ? 6.835 -0.331 -14.103 1.00 92.81 111 VAL A N 1
ATOM 914 C CA . VAL A 1 111 ? 5.800 -0.188 -13.065 1.00 92.81 111 VAL A CA 1
ATOM 915 C C . VAL A 1 111 ? 4.427 0.034 -13.706 1.00 92.81 111 VAL A C 1
ATOM 917 O O . VAL A 1 111 ? 3.468 -0.649 -13.351 1.00 92.81 111 VAL A O 1
ATOM 920 N N . TYR A 1 112 ? 4.314 0.926 -14.695 1.00 94.00 112 TYR A N 1
ATOM 921 C CA . TYR A 1 112 ? 3.047 1.151 -15.399 1.00 94.00 112 TYR A CA 1
ATOM 922 C C . TYR A 1 112 ? 2.592 -0.053 -16.231 1.00 94.00 112 TYR A C 1
ATOM 924 O O . TYR A 1 112 ? 1.389 -0.313 -16.285 1.00 94.00 112 TYR A O 1
ATOM 932 N N . GLN A 1 113 ? 3.509 -0.812 -16.838 1.00 95.75 113 GLN A N 1
ATOM 933 C CA . GLN A 1 113 ? 3.168 -2.070 -17.508 1.00 95.75 113 GLN A CA 1
ATOM 934 C C . GLN A 1 113 ? 2.600 -3.095 -16.521 1.00 95.75 113 GLN A C 1
ATOM 936 O O . GLN A 1 113 ? 1.570 -3.709 -16.801 1.00 95.75 113 GLN A O 1
ATOM 941 N N . TYR A 1 114 ? 3.213 -3.234 -15.344 1.00 94.94 114 TYR A N 1
ATOM 942 C CA . TYR A 1 114 ? 2.720 -4.120 -14.292 1.00 94.94 114 TYR A CA 1
ATOM 943 C C . TYR A 1 114 ? 1.333 -3.689 -13.797 1.00 94.94 114 TYR A C 1
ATOM 945 O O . TYR A 1 114 ? 0.416 -4.504 -13.728 1.00 94.94 114 TYR A O 1
ATOM 953 N N . LEU A 1 115 ? 1.122 -2.391 -13.554 1.00 94.75 115 LEU A N 1
ATOM 954 C CA . LEU A 1 115 ? -0.196 -1.854 -13.195 1.00 94.75 115 LEU A CA 1
ATOM 955 C C . LEU A 1 115 ? -1.247 -2.083 -14.296 1.00 94.75 115 LEU A C 1
ATOM 957 O O . LEU A 1 115 ? -2.407 -2.367 -13.993 1.00 94.75 115 LEU A O 1
ATOM 961 N N . ALA A 1 116 ? -0.865 -1.975 -15.571 1.00 97.06 116 ALA A N 1
ATOM 962 C CA . ALA A 1 116 ? -1.754 -2.258 -16.695 1.00 97.06 116 ALA A CA 1
ATOM 963 C C . ALA A 1 116 ? -2.130 -3.746 -16.766 1.00 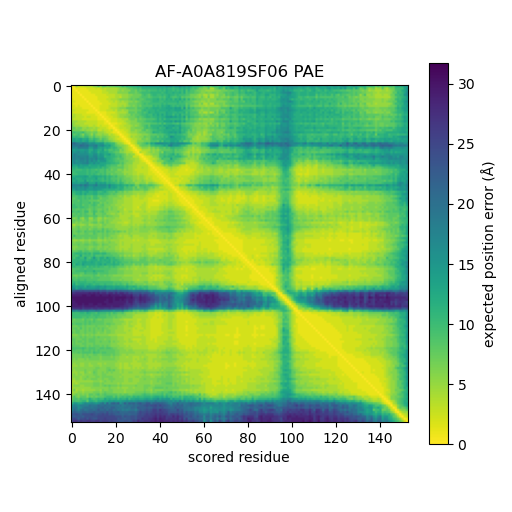97.06 116 ALA A C 1
ATOM 965 O O . ALA A 1 116 ? -3.296 -4.070 -16.998 1.00 97.06 116 ALA A O 1
ATOM 966 N N . MET A 1 117 ? -1.176 -4.644 -16.506 1.00 96.81 117 MET A N 1
ATOM 967 C CA . MET A 1 117 ? -1.427 -6.079 -16.382 1.00 96.81 117 MET A CA 1
ATOM 968 C C . MET A 1 117 ? -2.399 -6.372 -15.231 1.00 96.81 117 MET A C 1
ATOM 970 O O . MET A 1 117 ? -3.402 -7.043 -15.455 1.00 96.81 117 MET A O 1
ATOM 974 N N . LEU A 1 118 ? -2.173 -5.810 -14.036 1.00 95.50 118 LEU A N 1
ATOM 975 C CA . LEU A 1 118 ? -3.086 -5.973 -12.896 1.00 95.50 118 LEU A CA 1
ATOM 976 C C . LEU A 1 118 ? -4.504 -5.483 -13.218 1.00 95.50 118 LEU A C 1
ATOM 978 O O . LEU A 1 118 ? -5.485 -6.133 -12.864 1.00 95.50 118 LEU A O 1
ATOM 982 N N . ARG A 1 119 ? -4.626 -4.356 -13.931 1.00 96.19 119 ARG A N 1
ATOM 983 C CA . ARG A 1 119 ? -5.926 -3.840 -14.382 1.00 96.19 119 ARG A CA 1
ATOM 984 C C . ARG A 1 119 ? -6.615 -4.788 -15.364 1.00 96.19 119 ARG A C 1
ATOM 986 O O . ARG A 1 119 ? -7.827 -4.946 -15.278 1.00 96.19 119 ARG A O 1
ATOM 993 N N . LYS A 1 120 ? -5.862 -5.381 -16.295 1.00 97.50 120 LYS A N 1
ATOM 994 C CA . LYS A 1 120 ? -6.384 -6.339 -17.279 1.00 97.50 120 LYS A CA 1
ATOM 995 C C . LYS A 1 120 ? -6.863 -7.627 -16.607 1.00 97.50 120 LYS A C 1
ATOM 997 O O . LYS A 1 120 ? -7.917 -8.137 -16.960 1.00 97.50 120 LYS A O 1
ATOM 1002 N N . GLU A 1 121 ? -6.088 -8.136 -15.656 1.00 96.25 121 GLU A N 1
ATOM 1003 C CA . GLU A 1 121 ? -6.384 -9.383 -14.949 1.00 96.25 121 GLU A CA 1
ATOM 1004 C C . GLU A 1 121 ? -7.518 -9.251 -13.928 1.00 96.25 121 GLU A C 1
ATOM 1006 O O . GLU A 1 121 ? -8.222 -10.229 -13.659 1.00 96.25 121 GLU A O 1
ATOM 1011 N N . GLY A 1 122 ? -7.684 -8.054 -13.365 1.00 95.94 122 GLY A N 1
ATOM 1012 C CA . GLY A 1 122 ? -8.649 -7.771 -12.313 1.00 95.94 122 GLY A CA 1
ATOM 1013 C C . GLY A 1 122 ? -8.280 -8.395 -10.956 1.00 95.94 122 GLY A C 1
ATOM 1014 O O . GLY A 1 122 ? -7.302 -9.141 -10.837 1.00 95.94 122 GLY A O 1
ATOM 1015 N N . PRO A 1 123 ? -9.053 -8.082 -9.900 1.00 95.75 123 PRO A N 1
ATOM 1016 C CA . PRO A 1 123 ? -8.862 -8.675 -8.581 1.00 95.75 123 PRO A CA 1
ATOM 1017 C C . PRO A 1 123 ? -9.060 -10.193 -8.614 1.00 95.75 123 PRO A C 1
ATOM 1019 O O . PRO A 1 123 ? -9.994 -10.693 -9.242 1.00 95.75 123 PRO A O 1
ATOM 1022 N N . LYS A 1 124 ? -8.199 -10.931 -7.912 1.00 96.19 124 LYS A N 1
ATOM 1023 C CA . LYS A 1 124 ? -8.290 -12.384 -7.769 1.00 96.19 124 LYS A CA 1
ATOM 1024 C C . LYS A 1 124 ? -8.704 -12.705 -6.339 1.00 96.19 124 LYS A C 1
ATOM 1026 O O . LYS A 1 124 ? -8.016 -12.349 -5.385 1.00 96.19 124 LYS A O 1
ATOM 1031 N N . GLU A 1 125 ? -9.827 -13.398 -6.197 1.00 95.69 125 GLU A N 1
ATOM 1032 C CA . GLU A 1 125 ? -10.417 -13.704 -4.891 1.00 95.69 125 GLU A CA 1
ATOM 1033 C C . GLU A 1 125 ? -9.478 -14.522 -3.992 1.00 95.69 125 GLU A C 1
ATOM 1035 O O . GLU A 1 125 ? -9.388 -14.267 -2.794 1.00 95.69 125 GLU A O 1
ATOM 1040 N N . TRP A 1 126 ? -8.718 -15.458 -4.566 1.00 96.06 126 TRP A N 1
ATOM 1041 C CA . TRP A 1 126 ? -7.781 -16.278 -3.796 1.00 96.06 126 TRP A CA 1
ATOM 1042 C C . TRP A 1 126 ? -6.676 -15.444 -3.124 1.00 96.06 126 TRP A C 1
ATOM 1044 O O . TRP A 1 126 ? -6.336 -15.724 -1.980 1.00 96.06 126 TRP A O 1
ATOM 1054 N N . ILE A 1 127 ? -6.191 -14.379 -3.778 1.00 94.50 127 ILE A N 1
ATOM 1055 C CA . ILE A 1 127 ? -5.180 -13.456 -3.225 1.00 94.50 127 ILE A CA 1
ATOM 1056 C C . ILE A 1 127 ? -5.780 -12.650 -2.074 1.00 94.50 127 ILE A C 1
ATOM 1058 O O . ILE A 1 127 ? -5.156 -12.445 -1.035 1.00 94.50 127 ILE A O 1
ATOM 1062 N N . PHE A 1 128 ? -7.030 -12.209 -2.234 1.00 95.00 128 PHE A N 1
ATOM 1063 C CA . PHE A 1 128 ? -7.745 -11.516 -1.167 1.00 95.00 128 PHE A CA 1
ATOM 1064 C C . PHE A 1 128 ? -7.924 -12.422 0.060 1.00 95.00 128 PHE A C 1
ATOM 1066 O O . PHE A 1 128 ? -7.661 -12.004 1.189 1.00 95.00 128 PHE A O 1
ATOM 1073 N N . ASN A 1 129 ? -8.322 -13.676 -0.161 1.00 95.62 129 ASN A N 1
ATOM 1074 C CA . ASN A 1 129 ? -8.497 -14.657 0.905 1.00 95.62 129 ASN A CA 1
ATOM 1075 C C . ASN A 1 129 ? -7.171 -15.030 1.582 1.00 95.62 129 ASN A C 1
ATOM 1077 O O . ASN A 1 129 ? -7.139 -15.170 2.802 1.00 95.62 129 ASN A O 1
ATOM 1081 N N . GLU A 1 130 ? -6.072 -15.131 0.834 1.00 93.69 130 GLU A N 1
ATOM 1082 C CA . GLU A 1 130 ? -4.731 -15.319 1.395 1.00 93.69 130 GLU A CA 1
ATOM 1083 C C . GLU A 1 130 ? -4.359 -14.169 2.339 1.00 93.69 130 GLU A C 1
ATOM 1085 O O . GLU A 1 130 ? -4.045 -14.404 3.508 1.00 93.69 130 GLU A O 1
ATOM 1090 N N . GLY A 1 131 ? -4.500 -12.919 1.886 1.00 91.44 131 GLY A N 1
ATOM 1091 C CA . GLY A 1 131 ? -4.252 -11.745 2.725 1.00 91.44 131 GLY A CA 1
ATOM 1092 C C . GLY A 1 131 ? -5.156 -11.697 3.962 1.00 91.44 131 GLY A C 1
ATOM 1093 O O . GLY A 1 131 ? -4.713 -11.326 5.051 1.00 91.44 131 GLY A O 1
ATOM 1094 N N . LYS A 1 132 ? -6.420 -12.116 3.837 1.00 91.81 132 LYS A N 1
ATOM 1095 C CA . LYS A 1 132 ? -7.340 -12.248 4.975 1.00 91.81 132 LYS A CA 1
ATOM 1096 C C . LYS A 1 132 ? -6.845 -13.287 5.985 1.00 91.81 132 LYS A C 1
ATOM 1098 O O . LYS A 1 132 ? -6.854 -13.005 7.181 1.00 91.81 132 LYS A O 1
ATOM 1103 N N . ASN A 1 133 ? -6.396 -14.449 5.518 1.00 94.12 133 ASN A N 1
ATOM 1104 C CA . ASN A 1 133 ? -5.891 -15.519 6.377 1.00 94.12 133 ASN A CA 1
ATOM 1105 C C . ASN A 1 133 ? -4.623 -15.089 7.122 1.00 94.12 133 ASN A C 1
ATOM 1107 O O . ASN A 1 133 ? -4.511 -15.348 8.318 1.00 94.12 133 ASN A O 1
ATOM 1111 N N . ILE A 1 134 ? -3.708 -14.378 6.454 1.00 90.94 134 ILE A N 1
ATOM 1112 C CA . ILE A 1 134 ? -2.508 -13.813 7.089 1.00 90.94 134 ILE A CA 1
ATOM 1113 C C . ILE A 1 134 ? -2.902 -12.851 8.213 1.00 90.94 134 ILE A C 1
ATOM 1115 O O . ILE A 1 134 ? -2.486 -13.047 9.350 1.00 90.94 134 ILE A O 1
ATOM 1119 N N . ASN A 1 135 ? -3.777 -11.878 7.936 1.00 89.31 135 ASN A N 1
ATOM 1120 C CA . ASN A 1 135 ? -4.254 -10.937 8.956 1.00 89.31 135 ASN A CA 1
ATOM 1121 C C . ASN A 1 135 ? -4.959 -11.644 10.128 1.00 89.31 135 ASN A C 1
ATOM 1123 O O . ASN A 1 135 ? -4.848 -11.214 11.274 1.00 89.31 135 ASN A O 1
ATOM 1127 N N . GLN A 1 136 ? -5.700 -12.720 9.853 1.00 92.06 136 GLN A N 1
ATOM 1128 C CA . GLN A 1 136 ? -6.355 -13.507 10.893 1.00 92.06 136 GLN A CA 1
ATOM 1129 C C . GLN A 1 136 ? -5.334 -14.222 11.784 1.00 92.06 136 GLN A C 1
ATOM 1131 O O . GLN A 1 136 ? -5.493 -14.203 13.002 1.00 92.06 136 GLN A O 1
ATOM 1136 N N . MET A 1 137 ? -4.293 -14.820 11.201 1.00 91.44 137 MET A N 1
ATOM 1137 C CA . MET A 1 137 ? -3.207 -15.436 11.967 1.00 91.44 137 MET A CA 1
ATOM 1138 C C . MET A 1 137 ? -2.463 -14.390 12.798 1.00 91.44 137 MET A C 1
ATOM 1140 O O . MET A 1 137 ? -2.260 -14.597 13.989 1.00 91.44 137 MET A O 1
ATOM 1144 N N . GLU A 1 138 ? -2.122 -13.243 12.206 1.00 89.38 138 GLU A N 1
ATOM 1145 C CA . GLU A 1 138 ? -1.463 -12.148 12.926 1.00 89.38 138 GLU A CA 1
ATOM 1146 C C . GLU A 1 138 ? -2.275 -11.690 14.139 1.00 89.38 138 GLU A C 1
ATOM 1148 O O . GLU A 1 138 ? -1.715 -11.525 15.215 1.00 89.38 138 GLU A O 1
ATOM 1153 N N . PHE A 1 139 ? -3.595 -11.548 13.993 1.00 89.19 139 PHE A N 1
ATOM 1154 C CA . PHE A 1 139 ? -4.473 -11.192 15.106 1.00 89.19 139 PHE A CA 1
ATOM 1155 C C . PHE A 1 139 ? -4.557 -12.296 16.170 1.00 89.19 139 PHE A C 1
ATOM 1157 O O . PHE A 1 139 ? -4.564 -12.016 17.365 1.00 89.19 139 PHE A O 1
ATOM 1164 N N . GLN A 1 140 ? -4.621 -13.564 15.755 1.00 91.75 140 GLN A N 1
ATOM 1165 C CA . GLN A 1 140 ? -4.693 -14.700 16.679 1.00 91.75 140 GLN A CA 1
ATOM 1166 C C . GLN A 1 140 ? -3.426 -14.862 17.525 1.00 91.75 140 GLN A C 1
ATOM 1168 O O . GLN A 1 140 ? -3.518 -15.302 18.671 1.00 91.75 140 GLN A O 1
ATOM 1173 N N . PHE A 1 141 ? -2.267 -14.510 16.969 1.00 91.00 141 PHE A N 1
ATOM 1174 C CA . PHE A 1 141 ? -0.964 -14.637 17.619 1.00 91.00 141 PHE A CA 1
ATOM 1175 C C . PHE A 1 141 ? -0.371 -13.284 18.053 1.00 91.00 141 PHE A C 1
ATOM 1177 O O . PHE A 1 141 ? 0.826 -13.207 18.325 1.00 91.00 141 PHE A O 1
ATOM 1184 N N . GLU A 1 142 ? -1.185 -12.224 18.137 1.00 88.31 142 GLU A N 1
ATOM 1185 C CA . GLU A 1 142 ? -0.739 -10.896 18.573 1.00 88.31 142 GLU A CA 1
ATOM 1186 C C . GLU A 1 142 ? -0.257 -10.943 20.038 1.00 88.31 142 GLU A C 1
ATOM 1188 O O . GLU A 1 142 ? -0.955 -11.421 20.942 1.00 88.31 142 GLU A O 1
ATOM 1193 N N . GLU A 1 143 ? 0.967 -10.466 20.286 1.00 85.31 143 GLU A N 1
ATOM 1194 C CA . GLU A 1 143 ? 1.553 -10.448 21.627 1.00 85.31 143 GLU A CA 1
ATOM 1195 C C . GLU A 1 143 ? 0.825 -9.451 22.537 1.00 85.31 143 GLU A C 1
ATOM 1197 O O . GLU A 1 143 ? 0.511 -8.319 22.159 1.00 85.31 143 GLU A O 1
ATOM 1202 N N . LYS A 1 144 ? 0.604 -9.839 23.798 1.00 80.19 144 LYS A N 1
ATOM 1203 C CA . LYS A 1 144 ? -0.032 -8.958 24.784 1.00 80.19 144 LYS A CA 1
ATOM 1204 C C . LYS A 1 144 ? 0.777 -7.668 24.952 1.00 80.19 144 LYS A C 1
ATOM 1206 O O . LYS A 1 144 ? 1.905 -7.701 25.430 1.00 80.19 144 LYS A O 1
ATOM 1211 N N . GLY A 1 145 ? 0.154 -6.533 24.639 1.00 74.06 145 GLY A N 1
ATOM 1212 C CA . GLY A 1 145 ? 0.736 -5.198 24.811 1.00 74.06 145 GLY A CA 1
ATOM 1213 C C . GLY A 1 145 ? 1.205 -4.534 23.516 1.00 74.06 145 GLY A C 1
ATOM 1214 O O . GLY A 1 145 ? 1.458 -3.333 23.528 1.00 74.06 145 GLY A O 1
ATOM 1215 N N . GLN A 1 146 ? 1.246 -5.261 22.397 1.00 61.00 146 GLN A N 1
ATOM 1216 C CA . GLN A 1 146 ? 1.360 -4.668 21.068 1.00 61.00 146 GLN A CA 1
ATOM 1217 C C . GLN A 1 146 ? -0.038 -4.665 20.457 1.00 61.00 146 GLN A C 1
ATOM 1219 O O . GLN A 1 146 ? -0.575 -5.720 20.166 1.00 61.00 146 GLN A O 1
ATOM 1224 N N . SER A 1 147 ? -0.666 -3.497 20.333 1.00 55.69 147 SER A N 1
ATOM 1225 C CA . SER A 1 147 ? -1.907 -3.360 19.569 1.00 55.69 147 SER A CA 1
ATOM 1226 C C . SER A 1 147 ? -1.610 -2.482 18.366 1.00 55.69 147 SER A C 1
ATOM 1228 O O . SER A 1 147 ? -1.508 -1.262 18.498 1.00 55.69 147 SER A O 1
ATOM 1230 N N . ARG A 1 148 ? -1.459 -3.088 17.182 1.00 55.66 148 ARG A N 1
ATOM 1231 C CA . ARG A 1 148 ? -1.170 -2.335 15.940 1.00 55.66 148 ARG A CA 1
ATOM 1232 C C . ARG A 1 148 ? -2.325 -1.431 15.490 1.00 55.66 148 ARG A C 1
ATOM 1234 O O . ARG A 1 148 ? -2.142 -0.566 14.639 1.00 55.66 148 ARG A O 1
ATOM 1241 N N . TYR A 1 149 ? -3.518 -1.610 16.055 1.00 52.62 149 TYR A N 1
ATOM 1242 C CA . TYR A 1 149 ? -4.724 -0.869 15.675 1.00 52.62 149 TYR A CA 1
ATOM 1243 C C . TYR A 1 149 ? -4.809 0.547 16.264 1.00 52.62 149 TYR A C 1
ATOM 1245 O O . TYR A 1 149 ? -5.704 1.302 15.885 1.00 52.62 149 TYR A O 1
ATOM 1253 N N . ILE A 1 150 ? -3.895 0.928 17.162 1.00 44.25 150 ILE A N 1
ATOM 1254 C CA . ILE A 1 150 ? -3.893 2.262 17.784 1.00 44.25 150 ILE A CA 1
ATOM 1255 C C . ILE A 1 150 ? -3.307 3.327 16.833 1.00 44.25 150 ILE A C 1
ATOM 1257 O O . ILE A 1 150 ? -3.712 4.486 16.896 1.00 44.25 150 ILE A O 1
ATOM 1261 N N . ASP A 1 151 ? -2.462 2.936 15.872 1.00 36.97 151 ASP A N 1
ATOM 1262 C CA . ASP A 1 151 ? -1.719 3.872 15.010 1.00 36.97 151 ASP A CA 1
ATOM 1263 C C . ASP A 1 151 ? -2.443 4.270 13.704 1.00 36.97 151 ASP A C 1
ATOM 1265 O O . ASP A 1 151 ? -1.898 5.021 12.895 1.00 36.97 151 ASP A O 1
ATOM 1269 N N . GLN A 1 152 ? -3.670 3.787 13.461 1.00 32.59 152 GLN A N 1
ATOM 1270 C CA . GLN A 1 152 ? -4.407 4.024 12.202 1.00 32.59 152 GLN A CA 1
ATOM 1271 C C . GLN A 1 152 ? -5.595 5.010 12.299 1.00 32.59 152 GLN A C 1
ATOM 1273 O O . GLN A 1 152 ? -6.380 5.114 11.349 1.00 32.59 152 GLN A O 1
ATOM 1278 N N . VAL A 1 153 ? -5.756 5.751 13.405 1.00 31.89 153 VAL A N 1
ATOM 1279 C CA . VAL A 1 153 ? -6.920 6.647 13.634 1.00 31.89 153 VAL A CA 1
ATOM 1280 C C . VAL A 1 153 ? -6.656 8.098 13.227 1.00 31.89 153 VAL A C 1
ATOM 1282 O O . VAL A 1 153 ? -5.723 8.708 13.780 1.00 31.89 153 VAL A O 1
#

pLDDT: mean 84.92, std 14.01, range [31.89, 97.5]

InterPro domains:
  IPR007863 Peptidase M16, C-terminal [PF05193] (2-134)
  IPR011249 Metalloenzyme, LuxS/M16 peptidase-like [SSF63411] (28-146)
  IPR050626 Peptidase M16 [PTHR43690] (1-149)

Sequence (153 aa):
SLDELQSFVIKSFKEVQNKKLKKSKYPSDPYGESKRKTICYHVPVNESRQLTINWVIPNHRELYYCKPESYLSHLIGHQGDGSLSSYLKTLRLTIELIAGENQWERVLYIVYQYLAMLRKEGPKEWIFNEGKNINQMEFQFEEKGQSRYIDQV

Foldseek 3Di:
DVVVVVVVCCVVCVPPDDPVDDPDDDQDDPCPPVNPPDDDDDDDPDPDDDDDDDDDDGDCVVVVVQPVVVLVCCQQVDDDPPGLNVVCVVVVNDDDDDDDDDCVVVNVVSSVVSVVVCVVVDDDVVSSVVVVVVVVVCVVPPDPPDDVVVPPD

Radius of gyration: 22.4 Å; Cα contacts (8 Å, |Δi|>4): 39; chains: 1; bounding box: 48×38×56 Å

Mean predicted aligned error: 8.29 Å

Organism: NCBI:txid392033

Secondary stru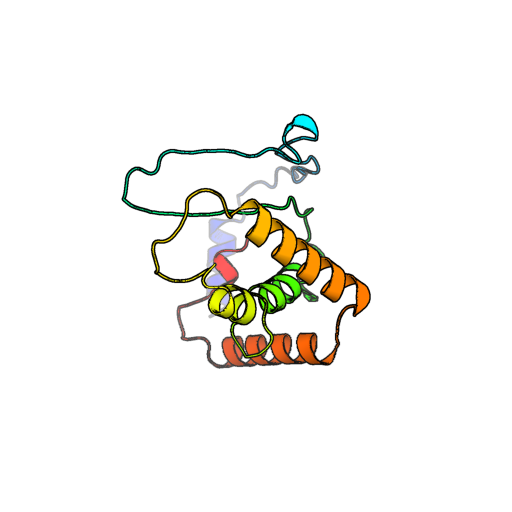cture (DSSP, 8-state):
-HHHHHHHHHHHHTTS----PPPP---S-SS-GGGTT-------SSS---------PPP-GGGTTT-HHHHHHHHHH--STTSHHHHHHHTT-SSS---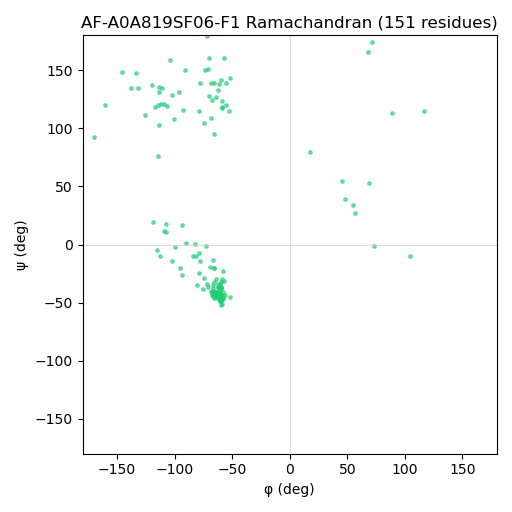-S--HHHHHHHHHHHHHHHHHH---HHHHHHHHHHHHHHHHTPPTT--GGGGG-